Protein AF-A0A920PS21-F1 (afdb_monomer_lite)

Secondary structure (DSSP, 8-state):
-HHHHHHHHHHHHHSHHHHHHHHHHHH-GGGHHHHHHHHHHHHHHHHHHHHHHHHHH-HHHHHHHHHHHHHHHHHHS----

Radius of gyration: 15.18 Å; chains: 1; bounding box: 34×31×36 Å

pLDDT: mean 82.05, std 11.3, range [43.44, 94.19]

Sequence (81 aa):
MAVILVAPLAFCMGLPLPLALAQVASCQPASVPWAWAINGCASVVSAVLAVLLAVQFGFTPVLALAVLLYVVAALTFPGGP

Structure (mmCIF, N/CA/C/O backbone):
data_AF-A0A920PS21-F1
#
_entry.id   AF-A0A920PS21-F1
#
loop_
_atom_site.group_PDB
_atom_site.id
_atom_site.type_symbol
_atom_site.label_atom_id
_atom_site.label_alt_id
_atom_site.label_comp_id
_atom_site.label_asym_id
_atom_site.label_entity_id
_atom_site.label_seq_id
_atom_site.pdbx_PDB_ins_code
_atom_site.Cartn_x
_atom_site.Cartn_y
_atom_site.Cartn_z
_atom_site.occupancy
_atom_site.B_iso_or_equiv
_atom_site.auth_seq_id
_atom_site.auth_comp_id
_atom_site.auth_asym_id
_atom_site.auth_atom_id
_atom_site.pdbx_PDB_model_num
ATOM 1 N N . MET A 1 1 ? 15.090 19.801 -4.485 1.00 56.03 1 MET A N 1
ATOM 2 C CA . MET A 1 1 ? 14.194 19.916 -5.659 1.00 56.03 1 MET A CA 1
ATOM 3 C C . MET A 1 1 ? 13.214 18.757 -5.783 1.00 56.03 1 MET A C 1
ATOM 5 O O . MET A 1 1 ? 12.026 19.032 -5.781 1.00 56.03 1 MET A O 1
ATOM 9 N N . ALA A 1 2 ? 13.647 17.490 -5.775 1.00 63.97 2 ALA A N 1
ATOM 10 C CA . ALA A 1 2 ? 12.719 16.347 -5.807 1.00 63.97 2 ALA A CA 1
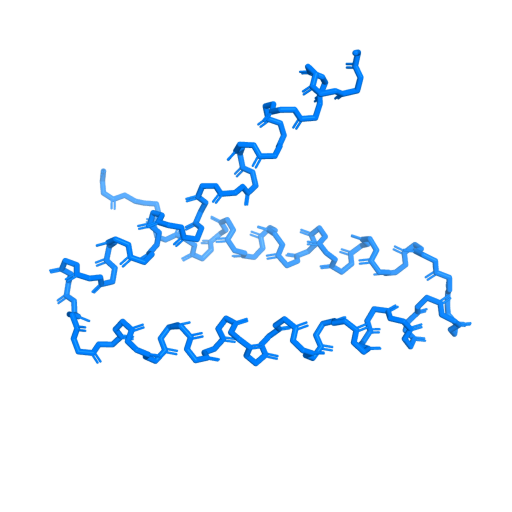ATOM 11 C C . ALA A 1 2 ? 11.702 16.338 -4.645 1.00 63.97 2 ALA A C 1
ATOM 13 O O . ALA A 1 2 ? 10.522 16.092 -4.860 1.00 63.97 2 ALA A O 1
ATOM 14 N N . VAL A 1 3 ? 12.135 16.700 -3.430 1.00 68.00 3 VAL A N 1
ATOM 15 C CA . VAL A 1 3 ? 11.266 16.729 -2.239 1.00 68.00 3 VAL A CA 1
ATOM 16 C C . VAL A 1 3 ? 10.081 17.683 -2.399 1.00 68.00 3 VAL A C 1
ATOM 18 O O . VAL A 1 3 ? 8.985 17.330 -2.002 1.00 68.00 3 VAL A O 1
ATOM 21 N N . ILE A 1 4 ? 10.255 18.851 -3.024 1.00 75.31 4 ILE A N 1
ATOM 22 C CA . ILE A 1 4 ? 9.171 19.841 -3.176 1.00 75.31 4 ILE A CA 1
ATOM 23 C C . ILE A 1 4 ? 8.129 19.368 -4.201 1.00 75.31 4 ILE A C 1
ATOM 25 O O . ILE A 1 4 ? 6.942 19.609 -4.018 1.00 75.31 4 ILE A O 1
ATOM 29 N N . LEU A 1 5 ? 8.562 18.659 -5.250 1.00 68.31 5 LEU A N 1
ATOM 30 C CA . LEU A 1 5 ? 7.667 18.128 -6.282 1.00 68.31 5 LEU A CA 1
ATOM 31 C C . LEU A 1 5 ? 6.894 16.892 -5.799 1.00 68.31 5 LEU A C 1
ATOM 33 O O . LEU A 1 5 ? 5.726 16.713 -6.130 1.00 68.31 5 LEU A O 1
ATOM 37 N N . VAL A 1 6 ? 7.556 16.039 -5.014 1.00 72.19 6 VAL A N 1
ATOM 38 C CA . VAL A 1 6 ? 6.989 14.778 -4.520 1.00 72.19 6 VAL A CA 1
ATOM 39 C C . VAL A 1 6 ? 6.222 14.982 -3.215 1.00 72.19 6 VAL A C 1
ATOM 41 O O . VAL A 1 6 ? 5.292 14.232 -2.962 1.00 72.19 6 VAL A O 1
ATOM 44 N N . ALA A 1 7 ? 6.534 16.005 -2.412 1.00 70.00 7 ALA A N 1
ATOM 45 C CA . ALA A 1 7 ? 5.860 16.288 -1.141 1.00 70.00 7 ALA A CA 1
ATOM 46 C C . ALA A 1 7 ? 4.326 16.370 -1.239 1.00 70.00 7 ALA A C 1
ATOM 48 O O . ALA A 1 7 ? 3.678 15.654 -0.480 1.00 70.00 7 ALA A O 1
ATOM 49 N N . PRO A 1 8 ? 3.710 17.164 -2.138 1.00 67.69 8 PRO A N 1
ATOM 50 C CA . PRO A 1 8 ? 2.251 17.219 -2.219 1.00 67.69 8 PRO A CA 1
ATOM 51 C C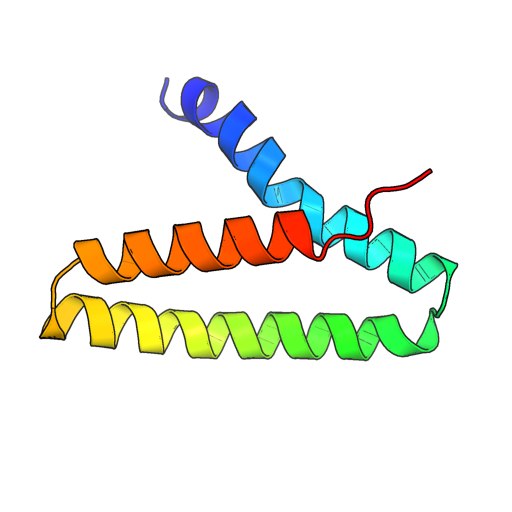 . PRO A 1 8 ? 1.653 15.885 -2.681 1.00 67.69 8 PRO A C 1
ATOM 53 O O . PRO A 1 8 ? 0.640 15.446 -2.146 1.00 67.69 8 PRO A O 1
ATOM 56 N N . LEU A 1 9 ? 2.315 15.191 -3.612 1.00 65.69 9 LEU A N 1
ATOM 57 C CA . LEU A 1 9 ? 1.864 13.893 -4.111 1.00 65.69 9 LEU A CA 1
ATOM 58 C C . LEU A 1 9 ? 1.947 12.806 -3.025 1.00 65.69 9 LEU A C 1
ATOM 60 O O . LEU A 1 9 ? 1.011 12.037 -2.834 1.00 65.69 9 LEU A O 1
ATOM 64 N N . ALA A 1 10 ? 3.053 12.781 -2.280 1.00 64.06 10 ALA A N 1
ATOM 65 C CA . ALA A 1 10 ? 3.297 11.878 -1.163 1.00 64.06 10 ALA A CA 1
ATOM 66 C C . ALA A 1 10 ? 2.382 12.182 0.026 1.00 64.06 10 ALA A C 1
ATOM 68 O O . ALA A 1 10 ? 1.973 11.262 0.725 1.00 64.06 10 ALA A O 1
ATOM 69 N N . PHE A 1 11 ? 2.016 13.446 0.238 1.00 62.84 11 PHE A N 1
ATOM 70 C CA . PHE A 1 11 ? 1.034 13.832 1.243 1.00 62.84 11 PHE A CA 1
ATOM 71 C C . PHE A 1 11 ? -0.361 13.324 0.857 1.00 62.84 11 PHE A C 1
ATOM 73 O O . PHE A 1 11 ? -0.991 12.617 1.637 1.00 62.84 11 PHE A O 1
ATOM 80 N N . CYS A 1 12 ? -0.806 13.565 -0.381 1.00 64.56 12 CYS A N 1
ATOM 81 C CA . CYS A 1 12 ? -2.083 13.045 -0.878 1.00 64.56 12 CYS A CA 1
ATOM 82 C C . CYS A 1 12 ? -2.146 11.507 -0.890 1.00 64.56 12 CYS A C 1
ATOM 84 O O . CYS A 1 12 ? -3.197 10.949 -0.591 1.00 64.56 12 CYS A O 1
ATOM 86 N N . MET A 1 13 ? -1.041 10.816 -1.191 1.00 64.88 13 MET A N 1
ATOM 87 C CA . MET A 1 13 ? -0.967 9.348 -1.156 1.00 64.88 13 MET A CA 1
ATOM 88 C C . MET A 1 13 ? -0.747 8.760 0.248 1.00 64.88 13 MET A C 1
ATOM 90 O O . MET A 1 13 ? -1.126 7.620 0.498 1.00 64.88 13 MET A O 1
ATOM 94 N N . GLY A 1 14 ? -0.151 9.510 1.177 1.00 66.19 14 GLY A N 1
ATOM 95 C CA . GLY A 1 14 ? 0.179 9.043 2.527 1.00 66.19 14 GLY A CA 1
ATOM 96 C C . GLY A 1 14 ? -0.922 9.260 3.567 1.00 66.19 14 GLY A C 1
ATOM 97 O O . GLY A 1 14 ? -0.955 8.559 4.573 1.00 66.19 14 GLY A O 1
ATOM 98 N N . LEU A 1 15 ? -1.843 10.196 3.325 1.00 70.50 15 LEU A N 1
ATOM 99 C CA . LEU A 1 15 ? -2.980 10.502 4.199 1.00 70.50 15 LEU A CA 1
ATOM 100 C C . LEU A 1 15 ? -4.171 9.515 4.221 1.00 70.50 15 LEU A C 1
ATOM 102 O O . LEU A 1 15 ? -4.817 9.442 5.269 1.00 70.50 15 LEU A O 1
ATOM 106 N N . PRO A 1 16 ? -4.522 8.757 3.162 1.00 74.75 16 PRO A N 1
ATOM 107 C CA . PRO A 1 16 ? -5.741 7.946 3.176 1.00 74.75 16 PRO A CA 1
ATOM 108 C C . PRO A 1 16 ? -5.682 6.817 4.210 1.00 74.75 16 PRO A C 1
ATOM 110 O O . PRO A 1 16 ? -6.681 6.543 4.868 1.00 74.75 16 PRO A O 1
ATOM 113 N N . LEU A 1 17 ? -4.510 6.210 4.423 1.00 78.62 17 LEU A N 1
ATOM 114 C CA . LEU A 1 17 ? -4.318 5.166 5.434 1.00 78.62 17 LEU A CA 1
ATOM 115 C C . LEU A 1 17 ? -4.538 5.674 6.877 1.00 78.62 17 LEU A C 1
ATOM 117 O O . LEU A 1 17 ? -5.350 5.074 7.581 1.00 78.62 17 LEU A O 1
ATOM 121 N N . PRO A 1 18 ? -3.871 6.748 7.355 1.00 77.12 18 PRO A N 1
ATOM 122 C CA . PRO A 1 18 ? -4.090 7.256 8.707 1.00 77.12 18 PRO A CA 1
ATOM 123 C C . PRO A 1 18 ? -5.506 7.805 8.912 1.00 77.12 18 PRO A C 1
ATOM 125 O O . PRO A 1 18 ? -6.059 7.612 9.990 1.00 77.12 18 PRO A O 1
ATOM 128 N N . LEU A 1 19 ? -6.121 8.427 7.898 1.00 80.06 19 LEU A N 1
ATOM 129 C CA . LEU A 1 19 ? -7.510 8.895 7.979 1.00 80.06 19 LEU A CA 1
ATOM 130 C C . LEU A 1 19 ? -8.501 7.727 8.088 1.00 80.06 19 LEU A C 1
ATOM 132 O O . LEU A 1 19 ? -9.351 7.730 8.977 1.00 80.06 19 LEU A O 1
ATOM 136 N N . ALA A 1 20 ? -8.355 6.701 7.243 1.00 81.25 20 ALA A N 1
ATOM 137 C CA . ALA A 1 20 ? -9.175 5.493 7.315 1.00 81.25 20 ALA A CA 1
ATOM 138 C C . ALA A 1 20 ? -8.988 4.766 8.655 1.00 81.25 20 ALA A C 1
ATOM 140 O O . ALA A 1 20 ? -9.963 4.367 9.285 1.00 81.25 20 ALA A O 1
ATOM 141 N N . LEU A 1 21 ? -7.749 4.641 9.141 1.00 83.62 21 LEU A N 1
ATOM 142 C CA . LEU A 1 21 ? -7.470 4.033 10.444 1.00 83.62 21 LEU A CA 1
ATOM 143 C C . LEU A 1 21 ? -8.057 4.841 11.605 1.00 83.62 21 LEU A C 1
ATOM 145 O O . LEU A 1 21 ? -8.568 4.240 12.545 1.00 83.62 21 LEU A O 1
ATOM 149 N N . ALA A 1 22 ? -8.023 6.174 11.549 1.00 83.88 22 ALA A N 1
ATOM 150 C CA . ALA A 1 22 ? -8.647 7.026 12.560 1.00 83.88 22 ALA A CA 1
ATOM 151 C C . ALA A 1 22 ? -10.177 6.866 12.577 1.00 83.88 22 ALA A C 1
ATOM 153 O O . ALA A 1 22 ? -10.773 6.809 13.651 1.00 83.88 22 ALA A O 1
ATOM 154 N N . GLN A 1 23 ? -10.807 6.724 11.406 1.00 83.06 23 GLN A N 1
ATOM 155 C CA . GLN A 1 23 ? -12.240 6.444 11.286 1.00 83.06 23 GLN A CA 1
ATOM 156 C C . GLN A 1 23 ? -12.595 5.043 11.808 1.00 83.06 23 GLN A C 1
ATOM 158 O O . GLN A 1 23 ? -13.563 4.868 12.543 1.00 83.06 23 GLN A O 1
ATOM 163 N N . VAL A 1 24 ? -11.781 4.032 11.497 1.00 85.06 24 VAL A N 1
ATOM 164 C CA . VAL A 1 24 ? -11.941 2.680 12.052 1.00 85.06 24 VAL A CA 1
ATOM 165 C C . VAL A 1 24 ? -11.763 2.694 13.572 1.00 85.06 24 VAL A C 1
ATOM 167 O O . VAL A 1 24 ? -12.530 2.052 14.284 1.00 85.06 24 VAL A O 1
ATOM 170 N N . ALA A 1 25 ? -10.805 3.465 14.088 1.00 84.56 25 ALA A N 1
ATOM 171 C CA . ALA A 1 25 ? -10.577 3.611 15.520 1.00 84.56 25 ALA A CA 1
ATOM 172 C C . ALA A 1 25 ? -11.741 4.305 16.244 1.00 84.56 25 ALA A C 1
ATOM 174 O O . ALA A 1 25 ? -12.034 3.943 17.383 1.00 84.56 25 ALA A O 1
ATOM 175 N N . SER A 1 26 ? -12.417 5.264 15.600 1.00 84.88 26 SER A N 1
ATOM 176 C CA . SER A 1 26 ? -13.570 5.960 16.182 1.00 84.88 26 SER A CA 1
ATOM 177 C C . SER A 1 26 ? -14.869 5.154 16.087 1.00 84.88 26 SER A C 1
ATOM 179 O O . SER A 1 26 ? -15.659 5.176 17.029 1.00 84.88 26 SER A O 1
ATOM 181 N N . CYS A 1 27 ? -15.091 4.412 14.997 1.00 85.00 27 CYS A N 1
ATOM 182 C CA . CYS A 1 27 ? -16.296 3.602 14.818 1.00 85.00 27 CYS A CA 1
ATOM 183 C C . CYS A 1 27 ? -16.203 2.228 15.499 1.00 85.00 27 CYS A C 1
ATOM 185 O O . CYS A 1 27 ? -17.171 1.787 16.114 1.00 85.00 27 CYS A O 1
ATOM 187 N N . GLN A 1 28 ? -15.070 1.529 15.369 1.00 84.81 28 GLN A N 1
ATOM 188 C CA . GLN A 1 28 ? -14.874 0.134 15.789 1.00 84.81 28 GLN A CA 1
ATOM 189 C C . GLN A 1 28 ? -13.415 -0.109 16.238 1.00 84.81 28 GLN A C 1
ATOM 191 O O . GLN A 1 28 ? -12.650 -0.790 15.545 1.00 84.81 28 GLN A O 1
ATOM 196 N N . PRO A 1 29 ? -13.008 0.371 17.429 1.00 83.62 29 PRO A N 1
ATOM 197 C CA . PRO A 1 29 ? -11.621 0.291 17.904 1.00 83.62 29 PRO A CA 1
ATOM 198 C C . PRO A 1 29 ? -11.067 -1.142 17.979 1.00 83.62 29 PRO A C 1
ATOM 200 O O . PRO A 1 29 ? -9.875 -1.357 17.772 1.00 83.62 29 PRO A O 1
ATOM 203 N N . ALA A 1 30 ? -11.927 -2.144 18.192 1.00 88.56 30 ALA A N 1
ATOM 204 C CA . ALA A 1 30 ? -11.544 -3.558 18.188 1.00 88.56 30 ALA A CA 1
ATOM 205 C C . ALA A 1 30 ? -11.041 -4.067 16.819 1.00 88.56 30 ALA A C 1
ATOM 207 O O . ALA A 1 30 ? -10.353 -5.083 16.760 1.00 88.56 30 ALA A O 1
ATOM 208 N N . SER A 1 31 ? -11.357 -3.371 15.722 1.00 86.81 31 SER A N 1
ATOM 209 C CA . SER A 1 31 ? -10.938 -3.738 14.361 1.00 86.81 31 SER A CA 1
ATOM 210 C C . SER A 1 31 ? -9.624 -3.078 13.915 1.00 86.81 31 SER A C 1
ATOM 212 O O . SER A 1 31 ? -9.049 -3.477 12.902 1.00 86.81 31 SER A O 1
ATOM 214 N N . VAL A 1 32 ? -9.078 -2.142 14.704 1.00 86.50 32 VAL A N 1
ATOM 215 C CA . VAL A 1 32 ? -7.791 -1.473 14.431 1.00 86.50 32 VAL A CA 1
ATOM 216 C C . VAL A 1 32 ? -6.616 -2.458 14.296 1.00 86.50 32 VAL A C 1
ATOM 218 O O . VAL A 1 32 ? -5.856 -2.325 13.333 1.00 86.50 32 VAL A O 1
ATOM 221 N N . PRO A 1 33 ? -6.451 -3.478 15.171 1.00 87.81 33 PRO A N 1
ATOM 222 C CA . PRO A 1 33 ? -5.387 -4.472 15.011 1.00 87.81 33 PRO A CA 1
ATOM 223 C C . PRO A 1 33 ? -5.523 -5.269 13.710 1.00 87.81 33 PRO A C 1
ATOM 225 O O . PRO A 1 33 ? -4.524 -5.618 13.086 1.00 87.81 33 PRO A O 1
ATOM 228 N N . TRP A 1 34 ? -6.761 -5.531 13.281 1.00 89.12 34 TRP A N 1
ATOM 229 C CA . TRP A 1 34 ? -7.041 -6.273 12.056 1.00 89.12 34 TRP A CA 1
ATOM 230 C C . TRP A 1 34 ? -6.712 -5.439 10.812 1.00 89.12 34 TRP A C 1
ATOM 232 O O . TRP A 1 34 ? -6.046 -5.929 9.904 1.00 89.12 34 TRP A O 1
ATOM 242 N N . ALA A 1 35 ? -7.064 -4.150 10.809 1.00 88.00 35 ALA A N 1
ATOM 243 C CA . ALA A 1 35 ? -6.678 -3.218 9.748 1.00 88.00 35 ALA A CA 1
ATOM 244 C C . ALA A 1 35 ? -5.145 -3.107 9.602 1.00 88.00 35 ALA A C 1
ATOM 246 O O . ALA A 1 35 ? -4.618 -3.133 8.487 1.00 88.00 35 ALA A O 1
ATOM 247 N N . TRP A 1 36 ? -4.414 -3.071 10.721 1.00 86.44 36 TRP A N 1
ATOM 248 C CA . TRP A 1 36 ? -2.948 -3.121 10.718 1.00 86.44 36 TRP A CA 1
ATOM 249 C C . TRP A 1 36 ? -2.393 -4.446 10.188 1.00 86.44 36 TRP A C 1
ATOM 251 O O . TRP A 1 36 ? -1.435 -4.437 9.412 1.00 86.44 36 TRP A O 1
ATOM 261 N N . ALA A 1 37 ? -3.000 -5.576 10.565 1.00 90.12 37 ALA A N 1
ATOM 262 C CA . ALA A 1 37 ? -2.601 -6.891 10.074 1.00 90.12 37 ALA A CA 1
ATOM 263 C C . ALA A 1 37 ? -2.738 -6.990 8.545 1.00 90.12 37 ALA A C 1
ATOM 265 O O . ALA A 1 37 ? -1.797 -7.420 7.877 1.00 90.12 37 ALA A O 1
ATOM 266 N N . ILE A 1 38 ? -3.851 -6.510 7.974 1.00 89.12 38 ILE A N 1
ATOM 267 C CA . ILE A 1 38 ? -4.034 -6.456 6.514 1.00 89.12 38 ILE A CA 1
ATOM 268 C C . ILE A 1 38 ? -2.955 -5.594 5.861 1.00 89.12 38 ILE A C 1
ATOM 270 O O . ILE A 1 38 ? -2.362 -6.021 4.873 1.00 89.12 38 ILE A O 1
ATOM 274 N N . ASN A 1 39 ? -2.684 -4.400 6.400 1.00 88.69 39 ASN A N 1
ATOM 275 C CA . ASN A 1 39 ? -1.677 -3.493 5.847 1.00 88.69 39 ASN A CA 1
ATOM 276 C C . ASN A 1 39 ? -0.279 -4.140 5.816 1.00 88.69 39 ASN A C 1
ATOM 278 O O . ASN A 1 39 ? 0.446 -4.037 4.822 1.00 88.69 39 ASN A O 1
ATOM 282 N N . GLY A 1 40 ? 0.077 -4.867 6.880 1.00 88.06 40 GLY A N 1
ATOM 283 C CA . GLY A 1 40 ? 1.312 -5.647 6.946 1.00 88.06 40 GLY A CA 1
ATOM 284 C C . GLY A 1 40 ? 1.367 -6.750 5.883 1.00 88.06 40 GLY A C 1
ATOM 285 O O . GLY A 1 40 ? 2.325 -6.819 5.113 1.00 88.06 40 GLY A O 1
ATOM 286 N N . CYS A 1 41 ? 0.319 -7.573 5.779 1.00 91.81 41 CYS A N 1
ATOM 287 C CA . CYS A 1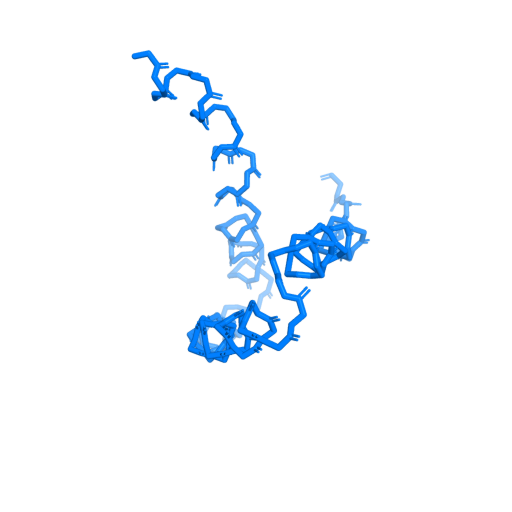 41 ? 0.237 -8.635 4.773 1.00 91.81 41 CYS A CA 1
ATOM 288 C C . CYS A 1 41 ? 0.281 -8.085 3.337 1.00 91.81 41 CYS A C 1
ATOM 290 O O . CYS A 1 41 ? 1.030 -8.596 2.505 1.00 91.81 41 CYS A O 1
ATOM 292 N N . ALA A 1 42 ? -0.471 -7.022 3.047 1.00 89.94 42 ALA A N 1
ATOM 293 C CA . ALA A 1 42 ? -0.517 -6.393 1.731 1.00 89.94 42 ALA A CA 1
ATOM 294 C C . ALA A 1 42 ? 0.848 -5.828 1.311 1.00 89.94 42 ALA A C 1
ATOM 296 O O . ALA A 1 42 ? 1.227 -5.947 0.147 1.00 89.94 42 ALA A O 1
ATOM 297 N N . SER A 1 43 ? 1.626 -5.279 2.249 1.00 89.06 43 SER A N 1
ATOM 298 C CA . SER A 1 43 ? 2.979 -4.772 1.974 1.00 89.06 43 SER A CA 1
ATOM 299 C C . SER A 1 43 ? 3.940 -5.888 1.546 1.00 89.06 43 SER A C 1
ATOM 301 O O . SER A 1 43 ? 4.683 -5.732 0.580 1.00 89.06 43 SER A O 1
ATOM 303 N N . VAL A 1 44 ? 3.886 -7.048 2.209 1.00 94.19 44 VAL A N 1
ATOM 304 C CA . VAL A 1 44 ? 4.726 -8.205 1.851 1.00 94.19 44 VAL A CA 1
ATOM 305 C C . VAL A 1 44 ? 4.308 -8.791 0.502 1.00 94.19 44 VAL A C 1
ATOM 307 O O . VAL A 1 44 ? 5.150 -9.021 -0.366 1.00 94.19 44 VAL A O 1
ATOM 310 N N . VAL A 1 45 ? 3.003 -9.000 0.302 1.00 93.25 45 VAL A N 1
ATOM 311 C CA . VAL A 1 45 ? 2.468 -9.577 -0.940 1.00 93.25 45 VAL A CA 1
ATOM 312 C C . VAL A 1 45 ? 2.737 -8.658 -2.132 1.00 93.25 45 VAL A C 1
ATOM 314 O O . VAL A 1 45 ? 3.184 -9.131 -3.175 1.00 93.25 45 VAL A O 1
ATOM 317 N N . SER A 1 46 ? 2.516 -7.348 -1.984 1.00 90.19 46 SER A N 1
ATOM 318 C CA . SER A 1 46 ? 2.728 -6.378 -3.065 1.00 90.19 46 SER A CA 1
ATOM 319 C C . SER A 1 46 ? 4.191 -6.273 -3.485 1.00 90.19 46 SER A C 1
ATOM 321 O O . SER A 1 46 ? 4.449 -6.186 -4.682 1.00 90.19 46 SER A O 1
ATOM 323 N N . ALA A 1 47 ? 5.147 -6.357 -2.554 1.00 92.19 47 ALA A N 1
ATOM 324 C CA . ALA A 1 47 ? 6.570 -6.338 -2.888 1.00 92.19 47 ALA A CA 1
ATOM 325 C C . ALA A 1 47 ? 6.956 -7.511 -3.805 1.00 92.19 47 ALA A C 1
ATOM 327 O O . ALA A 1 47 ? 7.588 -7.309 -4.842 1.00 92.19 47 ALA A O 1
ATOM 328 N N . VAL A 1 48 ? 6.524 -8.730 -3.466 1.00 94.12 48 VAL A N 1
ATOM 329 C CA . VAL A 1 48 ? 6.800 -9.923 -4.282 1.00 94.12 48 VAL A CA 1
ATOM 330 C C . VAL A 1 48 ? 6.053 -9.854 -5.615 1.00 94.12 48 VAL A C 1
ATOM 332 O O . VAL A 1 48 ? 6.642 -10.091 -6.669 1.00 94.12 48 VAL A O 1
ATOM 335 N N . LEU A 1 49 ? 4.771 -9.478 -5.594 1.00 90.69 49 LEU A N 1
ATOM 336 C CA . LEU A 1 49 ? 3.936 -9.406 -6.792 1.00 90.69 49 LEU A CA 1
ATOM 337 C C . LEU A 1 49 ? 4.440 -8.348 -7.785 1.00 90.69 49 LEU A C 1
ATOM 339 O O . LEU A 1 49 ? 4.479 -8.608 -8.986 1.00 90.69 49 LEU A O 1
ATOM 343 N N . ALA A 1 50 ? 4.873 -7.184 -7.294 1.00 91.31 50 ALA A N 1
ATOM 344 C CA . ALA A 1 50 ? 5.439 -6.120 -8.115 1.00 91.31 50 ALA A CA 1
ATOM 345 C C . ALA A 1 50 ? 6.721 -6.575 -8.820 1.00 91.31 50 ALA A C 1
ATOM 347 O O . ALA A 1 50 ? 6.869 -6.330 -10.014 1.00 91.31 50 ALA A O 1
ATOM 348 N N . VAL A 1 51 ? 7.616 -7.281 -8.118 1.00 93.50 51 VAL A N 1
ATOM 349 C CA . VAL A 1 51 ? 8.840 -7.834 -8.721 1.00 93.50 51 VAL A CA 1
ATOM 350 C C . VAL A 1 51 ? 8.501 -8.879 -9.783 1.00 93.50 51 VAL A C 1
ATOM 352 O O . VAL A 1 51 ? 9.039 -8.815 -10.886 1.00 93.50 51 VAL A O 1
ATOM 355 N N . LEU A 1 52 ? 7.583 -9.807 -9.494 1.00 94.00 52 LEU A N 1
ATOM 356 C CA . LEU A 1 52 ? 7.169 -10.838 -10.451 1.00 94.00 52 LEU A CA 1
ATOM 357 C C . LEU A 1 52 ? 6.578 -10.230 -11.730 1.00 94.00 52 LEU A C 1
ATOM 359 O O . LEU A 1 52 ? 6.962 -10.617 -12.834 1.00 94.00 52 LEU A O 1
ATOM 363 N N . LEU A 1 53 ? 5.683 -9.251 -11.583 1.00 91.94 53 LEU A N 1
ATOM 364 C CA . LEU A 1 53 ? 5.079 -8.536 -12.706 1.00 91.94 53 LEU A CA 1
ATOM 365 C C . LEU A 1 53 ? 6.117 -7.719 -13.484 1.00 91.94 53 LEU A C 1
ATOM 367 O O . LEU A 1 53 ? 6.112 -7.756 -14.713 1.00 91.94 53 LEU A O 1
ATOM 371 N N . ALA A 1 54 ? 7.029 -7.035 -12.788 1.00 92.75 54 ALA A N 1
ATOM 372 C CA . ALA A 1 54 ? 8.081 -6.239 -13.412 1.00 92.75 54 ALA A CA 1
ATOM 373 C C . ALA A 1 54 ? 9.041 -7.095 -14.245 1.00 92.75 54 ALA A C 1
ATOM 375 O O . ALA A 1 54 ? 9.424 -6.694 -15.341 1.00 92.75 54 ALA A O 1
ATOM 376 N N . VAL A 1 55 ? 9.409 -8.278 -13.747 1.00 93.62 55 VAL A N 1
ATOM 377 C CA . VAL A 1 55 ? 10.320 -9.193 -14.446 1.00 93.62 55 VAL A CA 1
ATOM 378 C C . VAL A 1 55 ? 9.646 -9.850 -15.652 1.00 93.62 55 VAL A C 1
ATOM 380 O O . VAL A 1 55 ? 10.286 -9.992 -16.689 1.00 93.62 55 VAL A O 1
ATOM 383 N N . GLN A 1 56 ? 8.370 -10.237 -15.547 1.00 92.06 56 GLN A N 1
ATOM 384 C CA . GLN A 1 56 ? 7.665 -10.936 -16.633 1.00 92.06 56 GLN A CA 1
ATOM 385 C C . GLN A 1 56 ? 7.122 -10.006 -17.722 1.00 92.06 56 GLN A C 1
ATOM 387 O O . GLN A 1 56 ? 7.155 -10.350 -18.901 1.00 92.06 56 GLN A O 1
ATOM 392 N N . PHE A 1 57 ? 6.612 -8.834 -17.344 1.00 89.25 57 PHE A N 1
ATOM 393 C CA . PHE A 1 57 ? 5.855 -7.958 -18.245 1.00 89.25 57 PHE A CA 1
ATOM 394 C C . PHE A 1 57 ? 6.367 -6.508 -18.266 1.00 89.25 57 PHE A C 1
ATOM 396 O O . PHE A 1 57 ? 5.794 -5.658 -18.951 1.00 89.25 57 PHE A O 1
ATOM 403 N N . GLY A 1 58 ? 7.439 -6.203 -17.529 1.00 90.00 58 GLY A N 1
ATOM 404 C CA . GLY A 1 58 ? 7.970 -4.849 -17.380 1.00 90.00 58 GLY A CA 1
ATOM 405 C C . GLY A 1 58 ? 7.210 -3.999 -16.353 1.00 90.00 58 GLY A C 1
ATOM 406 O O . GLY A 1 58 ? 6.272 -4.441 -15.693 1.00 90.00 58 GLY A O 1
ATOM 407 N N . PHE A 1 59 ? 7.612 -2.734 -16.211 1.00 89.25 59 PHE A N 1
ATOM 408 C CA . PHE A 1 59 ? 7.050 -1.822 -15.202 1.00 89.25 59 PHE A CA 1
ATOM 409 C C . PHE A 1 59 ? 5.640 -1.296 -15.524 1.00 89.25 59 PHE 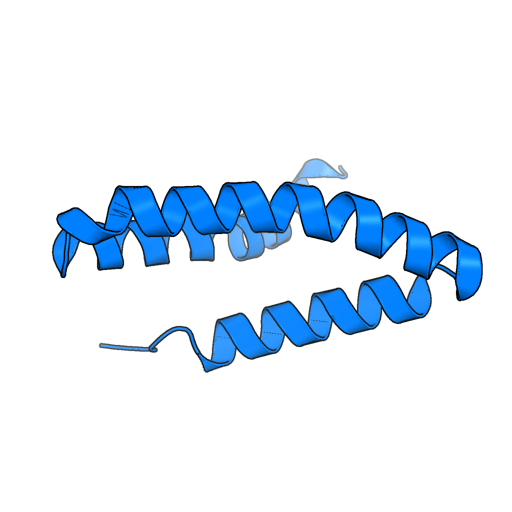A C 1
ATOM 411 O O . PHE A 1 59 ? 4.900 -0.932 -14.611 1.00 89.25 59 PHE A O 1
ATOM 418 N N . THR A 1 60 ? 5.242 -1.258 -16.798 1.00 92.56 60 THR A N 1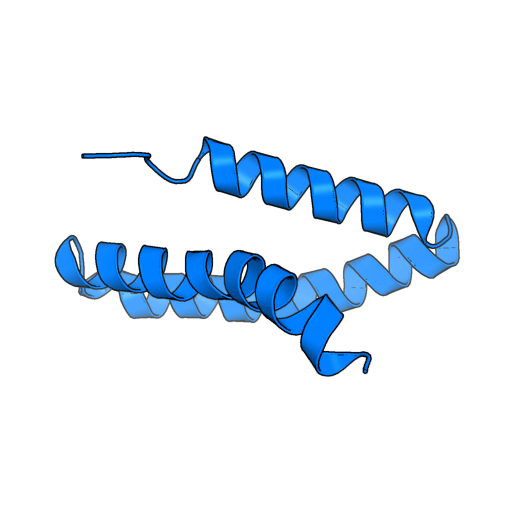
ATOM 419 C CA . THR A 1 60 ? 3.944 -0.713 -17.239 1.00 92.56 60 THR A CA 1
ATOM 420 C C . THR A 1 60 ? 2.733 -1.353 -16.541 1.00 92.56 60 THR A C 1
ATOM 422 O O . THR A 1 60 ? 1.931 -0.607 -1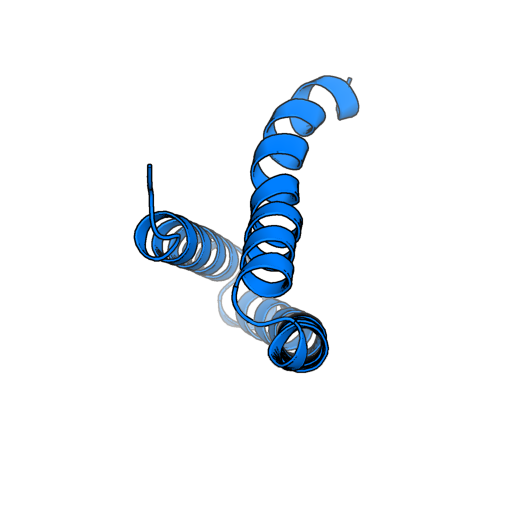5.976 1.00 92.56 60 THR A O 1
ATOM 425 N N . PRO A 1 61 ? 2.568 -2.693 -16.506 1.00 91.00 61 PRO A N 1
ATOM 426 C CA . PRO A 1 61 ? 1.437 -3.316 -15.812 1.00 91.00 61 PRO A CA 1
ATOM 427 C C . PRO A 1 61 ? 1.473 -3.115 -14.295 1.00 91.00 61 PRO A C 1
ATOM 429 O O . PRO A 1 61 ? 0.417 -3.015 -13.676 1.00 91.00 61 PRO A O 1
ATOM 432 N N . VAL A 1 62 ? 2.661 -2.999 -13.693 1.00 91.00 62 VAL A N 1
ATOM 433 C CA . VAL A 1 62 ? 2.808 -2.699 -12.259 1.00 91.00 62 VAL A CA 1
ATOM 434 C C . VAL A 1 62 ? 2.232 -1.318 -11.948 1.00 91.00 62 VAL A C 1
ATOM 436 O O . VAL A 1 62 ? 1.439 -1.173 -11.020 1.00 91.00 62 VAL A O 1
ATOM 439 N N . LEU A 1 63 ? 2.580 -0.313 -12.758 1.00 90.50 63 LEU A N 1
ATOM 440 C CA . LEU A 1 63 ? 2.054 1.046 -12.619 1.00 90.50 63 LEU A CA 1
ATOM 441 C C . LEU A 1 63 ? 0.547 1.106 -12.891 1.00 90.50 63 LEU A C 1
ATOM 443 O O . LEU A 1 63 ? -0.179 1.739 -12.127 1.00 90.50 63 LEU A O 1
ATOM 447 N N . ALA A 1 64 ? 0.062 0.423 -13.931 1.00 91.94 64 ALA A N 1
ATOM 448 C CA . ALA A 1 64 ? -1.367 0.366 -14.240 1.00 91.94 64 ALA A CA 1
ATOM 449 C C . ALA A 1 64 ? -2.177 -0.254 -13.087 1.00 91.94 64 ALA A C 1
ATOM 451 O O . ALA A 1 64 ? -3.213 0.288 -12.699 1.00 91.94 64 ALA A O 1
ATOM 452 N N . LEU A 1 65 ? -1.677 -1.344 -12.493 1.00 90.88 65 LEU A N 1
ATOM 453 C CA . LEU A 1 65 ? -2.299 -1.982 -11.335 1.00 90.88 65 LEU A CA 1
ATOM 454 C C . LEU A 1 65 ? -2.279 -1.066 -10.105 1.00 90.88 65 LEU A C 1
ATOM 456 O O . LEU A 1 65 ? -3.289 -0.952 -9.417 1.00 90.88 65 LEU A O 1
ATOM 460 N N . ALA A 1 66 ? -1.163 -0.379 -9.846 1.00 87.31 66 ALA A N 1
ATOM 461 C CA . ALA A 1 66 ? -1.058 0.567 -8.738 1.00 87.31 66 ALA A CA 1
ATOM 462 C C . ALA A 1 66 ? -2.077 1.713 -8.863 1.00 87.31 66 ALA A C 1
ATOM 464 O O . ALA A 1 66 ? -2.762 2.035 -7.892 1.00 87.31 66 ALA A O 1
ATOM 465 N N . VAL A 1 67 ? -2.226 2.288 -10.062 1.00 88.94 67 VAL A N 1
ATOM 466 C CA . VAL A 1 67 ? -3.229 3.329 -10.337 1.00 88.94 67 VAL A CA 1
ATOM 467 C C . VAL A 1 67 ? -4.644 2.786 -10.142 1.00 88.94 67 VAL A C 1
ATOM 469 O O . VAL A 1 67 ? -5.447 3.429 -9.470 1.00 88.94 67 VAL A O 1
ATOM 472 N N . LEU A 1 68 ? -4.946 1.594 -10.668 1.00 90.31 68 LEU A N 1
ATOM 473 C CA . LEU A 1 68 ? -6.258 0.962 -10.509 1.00 90.31 68 LEU A CA 1
ATOM 474 C C . LEU A 1 68 ? -6.614 0.766 -9.029 1.00 90.31 68 LEU A C 1
ATOM 476 O O . LEU A 1 68 ? -7.711 1.128 -8.611 1.00 90.31 68 LEU A O 1
ATOM 480 N N . LEU A 1 69 ? -5.684 0.237 -8.231 1.00 87.50 69 LEU A N 1
ATOM 481 C CA . LEU A 1 69 ? -5.883 0.033 -6.796 1.00 87.50 69 LEU A CA 1
ATOM 482 C C . LEU A 1 69 ? -6.117 1.357 -6.061 1.00 87.50 69 LEU A C 1
ATOM 484 O O . LEU A 1 69 ? -6.993 1.423 -5.202 1.00 87.50 69 LEU A O 1
ATOM 488 N N . TYR A 1 70 ? -5.399 2.421 -6.429 1.00 84.69 70 TYR A N 1
ATOM 489 C CA . TYR A 1 70 ? -5.629 3.757 -5.875 1.00 84.69 70 TYR A CA 1
ATOM 490 C C . TYR A 1 70 ? -7.006 4.323 -6.238 1.00 84.69 70 TYR A C 1
ATOM 492 O O . TYR A 1 70 ? -7.660 4.923 -5.388 1.00 84.69 70 TYR A O 1
ATOM 500 N N . VAL A 1 71 ? -7.473 4.110 -7.472 1.00 85.75 71 VAL A N 1
ATOM 501 C CA . VAL A 1 71 ? -8.821 4.516 -7.900 1.00 85.75 71 VAL A CA 1
ATOM 502 C C . VAL A 1 71 ? -9.885 3.746 -7.121 1.00 85.75 71 VAL A C 1
ATOM 504 O O . VAL A 1 71 ? -10.822 4.353 -6.612 1.00 85.75 71 VAL A O 1
ATOM 507 N N . VAL A 1 72 ? -9.731 2.429 -6.960 1.00 86.12 72 VAL A N 1
ATOM 508 C CA . VAL A 1 72 ? -10.648 1.614 -6.149 1.00 86.12 72 VAL A CA 1
ATOM 509 C C . VAL A 1 72 ? -10.650 2.085 -4.696 1.00 86.12 72 VAL A C 1
ATOM 511 O O . VAL A 1 72 ? -11.721 2.245 -4.118 1.00 86.12 72 VAL A O 1
ATOM 514 N N . ALA A 1 73 ? -9.485 2.369 -4.111 1.00 83.75 73 ALA A N 1
ATOM 515 C CA . ALA A 1 73 ? -9.393 2.924 -2.764 1.00 83.75 73 ALA A CA 1
ATOM 516 C C . ALA A 1 73 ? -10.130 4.268 -2.653 1.00 83.75 73 ALA A C 1
ATOM 518 O O . ALA A 1 73 ? -10.898 4.457 -1.721 1.00 83.75 73 ALA A O 1
ATOM 519 N N . ALA A 1 74 ? -9.975 5.170 -3.627 1.00 81.62 74 ALA A N 1
ATOM 520 C CA . ALA A 1 74 ? -10.681 6.451 -3.643 1.00 81.62 74 ALA A CA 1
ATOM 521 C C . ALA A 1 74 ? -12.207 6.308 -3.806 1.00 81.62 74 ALA A C 1
ATOM 523 O O . ALA A 1 74 ? -12.952 7.074 -3.206 1.00 81.62 74 ALA A O 1
ATOM 524 N N . LEU A 1 75 ? -12.679 5.332 -4.590 1.00 83.94 75 LEU A N 1
ATOM 525 C CA . LEU A 1 75 ? -14.111 5.061 -4.783 1.00 83.94 75 LEU A CA 1
ATOM 526 C C . LEU A 1 75 ? -14.755 4.360 -3.581 1.00 83.94 75 LEU A C 1
ATOM 528 O O . LEU A 1 75 ? -15.934 4.559 -3.307 1.00 83.94 75 LEU A O 1
ATOM 532 N N . THR A 1 76 ? -13.996 3.493 -2.910 1.00 82.38 76 THR A N 1
ATOM 533 C CA . THR A 1 76 ? -14.460 2.721 -1.749 1.00 82.38 76 THR A CA 1
ATOM 534 C C . THR A 1 76 ? -14.289 3.467 -0.440 1.00 82.38 76 THR A C 1
ATOM 536 O O . THR A 1 76 ? -14.994 3.138 0.511 1.00 82.38 76 THR A O 1
ATOM 539 N N . PHE A 1 77 ? -13.387 4.455 -0.378 1.00 73.75 77 PHE A N 1
ATOM 540 C CA . PHE A 1 77 ? -13.298 5.365 0.751 1.00 73.75 77 PHE A CA 1
ATOM 541 C C . PHE A 1 77 ? -14.664 6.038 0.877 1.00 73.75 77 PHE A C 1
ATOM 543 O O . PHE A 1 77 ? -15.049 6.771 -0.039 1.00 73.75 77 PHE A O 1
ATOM 550 N N . PRO A 1 78 ? -15.437 5.742 1.938 1.00 63.38 78 PRO A N 1
ATOM 551 C CA . PRO A 1 78 ? -16.769 6.288 2.086 1.00 63.38 78 PRO A CA 1
ATOM 552 C C . PRO A 1 78 ? -16.610 7.796 2.229 1.00 63.38 78 PRO A C 1
ATOM 554 O O . PRO A 1 78 ? -16.231 8.314 3.277 1.00 63.38 78 PRO A O 1
ATOM 557 N N . GLY A 1 79 ? -16.827 8.501 1.123 1.00 64.81 79 GLY A N 1
ATOM 558 C CA . GLY A 1 79 ? -16.885 9.943 1.118 1.00 64.81 79 GLY A CA 1
ATOM 559 C C . GLY A 1 79 ? -18.115 10.355 1.904 1.00 64.81 79 GLY A C 1
ATOM 560 O O . GLY A 1 79 ? -19.225 10.309 1.380 1.00 64.81 79 GLY A O 1
ATOM 561 N N . GLY A 1 80 ? -17.915 10.759 3.151 1.00 43.44 80 GLY A N 1
ATOM 562 C CA . GLY A 1 80 ? -18.810 11.705 3.799 1.00 43.44 80 GLY A CA 1
ATOM 563 C C . GLY A 1 80 ? -18.991 11.500 5.295 1.00 43.44 80 GLY A C 1
ATOM 564 O O . GLY A 1 80 ? -18.600 10.462 5.839 1.00 43.44 80 GLY A O 1
ATOM 565 N N . PRO A 1 81 ? -19.682 12.443 5.952 1.00 47.78 81 PRO A N 1
ATOM 566 C CA . PRO A 1 81 ? -20.006 13.821 5.538 1.00 47.78 81 PRO A CA 1
ATOM 567 C C . PRO A 1 81 ? -18.885 14.843 5.808 1.00 47.78 81 PRO A C 1
ATOM 569 O O . PRO A 1 81 ? -17.987 14.553 6.630 1.00 47.78 81 PRO A O 1
#

Foldseek 3Di:
DVCVVCVVVCCVVVPLLVVVLVVCCVPPVVCSVVSVVVVVVCVVVLVVVCVVCCVPPNNVVNVVVVVVVVVVSVVPSPDDD